Protein AF-A0A933XK22-F1 (afdb_monomer_lite)

Foldseek 3Di:
DDPPPVVPVPPPDDDDPDDPCVVPDPCPPPDDDDDDDDDDDDPVVLVVLCVVCVVVVHDSVVVVVVVVVVVCVVPVD

Structure (mmCIF, N/CA/C/O backbone):
data_AF-A0A933XK22-F1
#
_entry.id   AF-A0A933XK22-F1
#
loop_
_atom_site.group_PDB
_atom_site.id
_atom_site.type_symbol
_atom_site.label_atom_id
_atom_site.label_alt_id
_atom_site.label_comp_id
_atom_site.label_asym_id
_atom_site.label_entity_id
_atom_site.label_seq_id
_atom_site.pdbx_PDB_ins_code
_atom_site.Cartn_x
_atom_site.Cartn_y
_atom_site.Cartn_z
_atom_site.occupancy
_atom_site.B_iso_or_equiv
_atom_site.auth_seq_id
_atom_site.auth_comp_id
_atom_site.auth_asym_id
_atom_site.auth_atom_id
_atom_site.pdbx_PDB_model_num
ATOM 1 N N . MET A 1 1 ? 50.719 15.952 -10.892 1.00 47.25 1 MET A N 1
ATOM 2 C CA . MET A 1 1 ? 50.076 15.004 -11.832 1.00 47.25 1 MET A CA 1
ATOM 3 C C . MET A 1 1 ? 48.629 15.421 -12.069 1.00 47.25 1 MET A C 1
ATOM 5 O O . MET A 1 1 ? 47.887 15.612 -11.112 1.00 47.25 1 MET A O 1
ATOM 9 N N . ARG A 1 2 ? 48.263 15.678 -13.329 1.00 49.97 2 ARG A N 1
ATOM 10 C CA . ARG A 1 2 ? 47.005 16.315 -13.756 1.00 49.97 2 ARG A CA 1
ATOM 11 C C . ARG A 1 2 ? 45.954 15.219 -13.984 1.00 49.97 2 ARG A C 1
ATOM 13 O O . ARG A 1 2 ? 46.205 14.292 -14.734 1.00 49.97 2 ARG A O 1
ATOM 20 N N . LYS A 1 3 ? 44.765 15.336 -13.380 1.00 56.50 3 LYS A N 1
ATOM 21 C CA . LYS A 1 3 ? 43.636 14.370 -13.454 1.00 56.50 3 LYS A CA 1
ATOM 22 C C . LYS A 1 3 ? 43.138 14.001 -14.875 1.00 56.50 3 LYS A C 1
ATOM 24 O O . LYS A 1 3 ? 42.194 13.228 -14.985 1.00 56.50 3 LYS A O 1
ATOM 29 N N . LYS A 1 4 ? 43.717 14.559 -15.946 1.00 54.06 4 LYS A N 1
ATOM 30 C CA . LYS A 1 4 ? 43.243 14.420 -17.333 1.00 54.06 4 LYS A CA 1
ATOM 31 C C . LYS A 1 4 ? 43.693 13.132 -18.027 1.00 54.06 4 LYS A C 1
ATOM 33 O O . LYS A 1 4 ? 43.037 12.727 -18.977 1.00 54.06 4 LYS A O 1
ATOM 38 N N . ASP A 1 5 ? 44.740 12.474 -17.538 1.00 56.91 5 ASP A N 1
ATOM 39 C CA . ASP A 1 5 ? 45.316 11.322 -18.246 1.00 56.91 5 ASP A CA 1
ATOM 40 C C . ASP A 1 5 ? 44.566 10.006 -17.971 1.00 56.91 5 ASP A C 1
ATOM 42 O O . ASP A 1 5 ? 44.619 9.090 -18.781 1.00 56.91 5 ASP A O 1
ATOM 46 N N . ARG A 1 6 ? 43.766 9.935 -16.894 1.00 54.22 6 ARG A N 1
ATOM 47 C CA . ARG A 1 6 ? 43.004 8.725 -16.520 1.00 54.22 6 ARG A CA 1
ATOM 48 C C . ARG A 1 6 ? 41.750 8.457 -17.357 1.00 54.22 6 ARG A C 1
ATOM 50 O O . ARG A 1 6 ? 41.173 7.387 -17.245 1.00 54.22 6 ARG A O 1
ATOM 57 N N . PHE A 1 7 ? 41.292 9.426 -18.149 1.00 55.69 7 PHE A N 1
ATOM 58 C CA . PHE A 1 7 ? 40.083 9.265 -18.966 1.00 55.69 7 PHE A CA 1
ATOM 59 C C . PHE A 1 7 ? 40.349 8.581 -20.315 1.00 55.69 7 PHE A C 1
ATOM 61 O O . PHE A 1 7 ? 39.416 8.055 -20.902 1.00 55.69 7 PHE A O 1
ATOM 68 N N . LYS A 1 8 ? 41.600 8.556 -20.799 1.00 58.09 8 LYS A N 1
ATOM 69 C CA . LYS A 1 8 ? 41.941 8.032 -22.135 1.00 58.09 8 LYS A CA 1
ATOM 70 C C . LYS A 1 8 ? 42.116 6.512 -22.206 1.00 58.09 8 LYS A C 1
ATOM 72 O O . LYS A 1 8 ? 42.154 5.963 -23.299 1.00 58.09 8 LYS A O 1
ATOM 77 N N . GLU A 1 9 ? 42.252 5.827 -21.074 1.00 59.81 9 GLU A N 1
ATOM 78 C CA . GLU A 1 9 ? 42.493 4.375 -21.056 1.00 59.81 9 GLU A CA 1
ATOM 79 C C . GLU A 1 9 ? 41.218 3.547 -21.289 1.00 59.81 9 GLU A C 1
ATOM 81 O O . GLU A 1 9 ? 41.312 2.385 -21.677 1.00 59.81 9 GLU A O 1
ATOM 86 N N . HIS A 1 10 ? 40.030 4.137 -21.117 1.00 61.34 10 HIS A N 1
ATOM 87 C CA . HIS A 1 10 ? 38.751 3.424 -21.218 1.00 61.34 10 HIS A CA 1
ATOM 88 C C . HIS A 1 10 ? 38.072 3.482 -22.600 1.00 61.34 10 HIS A C 1
ATOM 90 O O . HIS A 1 10 ? 37.059 2.817 -22.786 1.00 61.34 10 HIS A O 1
ATOM 96 N N . ASP A 1 11 ? 38.646 4.178 -23.587 1.00 64.31 11 ASP A N 1
ATOM 97 C CA . ASP A 1 11 ? 38.079 4.296 -24.947 1.00 64.31 11 ASP A CA 1
ATOM 98 C C . ASP A 1 11 ? 38.307 3.055 -25.838 1.00 64.31 11 ASP A C 1
ATOM 100 O O . ASP A 1 11 ? 37.902 3.036 -26.995 1.00 64.31 11 ASP A O 1
ATOM 104 N N . LYS A 1 12 ? 38.962 2.002 -25.327 1.00 69.56 12 LYS A N 1
ATOM 105 C CA . LYS A 1 12 ? 39.261 0.765 -26.079 1.00 69.56 12 LYS A CA 1
ATOM 106 C C . LYS A 1 12 ? 38.227 -0.355 -25.923 1.00 69.56 12 LYS A C 1
ATOM 108 O O . LYS A 1 12 ? 38.476 -1.469 -26.375 1.00 69.56 12 LYS A O 1
ATOM 113 N N . TYR A 1 13 ? 37.115 -0.108 -25.239 1.00 75.88 13 TYR A N 1
ATOM 114 C CA . TYR A 1 13 ? 36.111 -1.143 -25.018 1.00 75.88 13 TYR A CA 1
ATOM 115 C C . TYR A 1 13 ? 35.105 -1.189 -26.176 1.00 75.88 13 TYR A C 1
ATOM 117 O O . TYR A 1 13 ? 34.319 -0.261 -26.348 1.00 75.88 13 TYR A O 1
ATOM 125 N N . GLU A 1 14 ? 35.123 -2.277 -2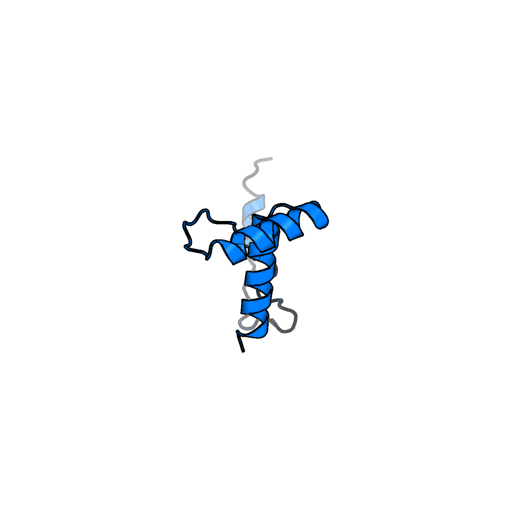6.947 1.00 77.50 14 GLU A N 1
ATOM 126 C CA . GLU A 1 14 ? 34.113 -2.584 -27.965 1.00 77.50 14 GLU A CA 1
ATOM 127 C C . GLU A 1 14 ? 33.048 -3.513 -27.364 1.00 77.50 14 GLU A C 1
ATOM 129 O O . GLU A 1 14 ? 33.369 -4.512 -26.716 1.00 77.50 14 GLU A O 1
ATOM 134 N N . LEU A 1 15 ? 31.772 -3.152 -27.528 1.00 80.38 15 LEU A N 1
ATOM 135 C CA . LEU A 1 15 ? 30.651 -3.935 -27.013 1.00 80.38 15 LEU A CA 1
ATOM 136 C C . LEU A 1 15 ? 30.431 -5.159 -27.924 1.00 80.38 15 LEU A C 1
ATOM 138 O O . LEU A 1 15 ? 30.346 -4.971 -29.135 1.00 80.38 15 LEU A O 1
ATOM 142 N N . PRO A 1 16 ? 30.323 -6.385 -27.385 1.00 82.69 16 PRO A N 1
ATOM 143 C CA . PRO A 1 16 ? 30.028 -7.564 -28.196 1.00 82.69 16 PRO A CA 1
ATOM 144 C C . PRO A 1 16 ? 28.623 -7.490 -28.815 1.00 82.69 16 PRO A C 1
ATOM 146 O O . PRO A 1 16 ? 27.703 -6.946 -28.201 1.00 82.69 16 PRO A O 1
ATOM 149 N N . ASP A 1 17 ? 28.462 -8.082 -30.004 1.00 81.31 17 ASP A N 1
ATOM 150 C CA . ASP A 1 17 ? 27.202 -8.076 -30.769 1.00 81.31 17 ASP A CA 1
ATOM 151 C C . ASP A 1 17 ? 26.058 -8.808 -30.049 1.00 81.31 17 ASP A C 1
ATOM 153 O O . ASP A 1 17 ? 24.890 -8.436 -30.171 1.00 81.31 17 ASP A O 1
ATOM 157 N N . GLU A 1 18 ? 26.391 -9.826 -29.252 1.00 82.12 18 GLU A N 1
ATOM 158 C CA . GLU A 1 18 ? 25.438 -10.598 -28.462 1.00 82.12 18 GLU A CA 1
ATOM 159 C C . GLU A 1 18 ? 25.869 -10.654 -26.996 1.00 82.12 18 GLU A C 1
ATOM 161 O O . GLU A 1 18 ? 27.016 -10.955 -26.657 1.00 82.1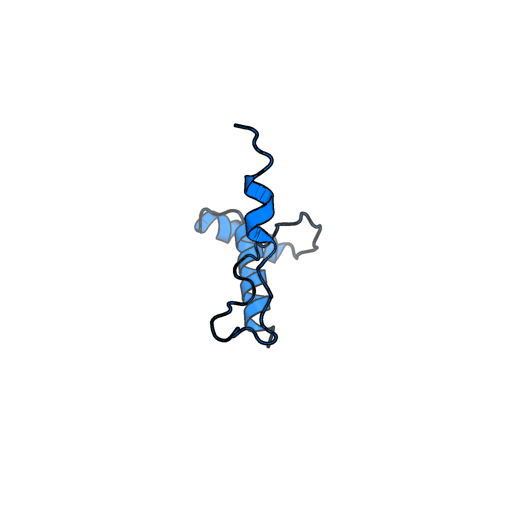2 18 GLU A O 1
ATOM 166 N N . VAL A 1 19 ? 24.920 -10.366 -26.106 1.00 79.50 19 VAL A N 1
ATOM 167 C CA . VAL A 1 19 ? 25.108 -10.410 -24.655 1.00 79.50 19 VAL A CA 1
ATOM 168 C C . VAL A 1 19 ? 24.207 -11.505 -24.100 1.00 79.50 19 VAL A C 1
ATOM 170 O O . VAL A 1 19 ? 22.989 -11.448 -24.268 1.00 79.50 19 VAL A O 1
ATOM 173 N N . ASP A 1 20 ? 24.793 -12.488 -23.416 1.00 82.38 20 ASP A N 1
ATOM 174 C CA . ASP A 1 20 ? 24.027 -13.539 -22.748 1.00 82.38 20 ASP A CA 1
ATOM 175 C C . ASP A 1 20 ? 23.196 -12.944 -21.599 1.00 82.38 20 ASP A C 1
ATOM 177 O O . ASP A 1 20 ? 23.713 -12.527 -20.559 1.00 82.38 20 ASP A O 1
ATOM 181 N N . MET A 1 21 ? 21.879 -12.885 -21.805 1.00 79.81 21 MET A N 1
ATOM 182 C CA . MET A 1 21 ? 20.909 -12.383 -20.834 1.00 79.81 21 MET A CA 1
ATOM 183 C C . MET A 1 21 ? 20.184 -13.506 -20.081 1.00 79.81 21 MET A C 1
ATOM 185 O O . MET A 1 21 ? 19.232 -13.205 -19.358 1.00 79.81 21 MET A O 1
ATOM 189 N N . SER A 1 22 ? 20.614 -14.767 -20.199 1.00 83.44 22 SER A N 1
ATOM 190 C CA . SER A 1 22 ? 19.957 -15.929 -19.573 1.00 83.44 22 SER A CA 1
ATOM 191 C C . SER A 1 22 ? 19.784 -15.794 -18.050 1.00 83.44 22 SER A C 1
ATOM 193 O O . SER A 1 22 ? 18.760 -16.200 -17.503 1.00 83.44 22 SER A O 1
ATOM 195 N N . GLY A 1 23 ? 20.729 -15.144 -17.361 1.00 82.00 23 GLY A N 1
ATOM 196 C CA . GLY A 1 23 ? 20.660 -14.839 -15.923 1.00 82.00 23 GLY A CA 1
ATOM 197 C C . GLY A 1 23 ? 19.950 -13.527 -15.552 1.00 82.00 23 GLY A C 1
ATOM 198 O O . GLY A 1 23 ? 19.966 -13.117 -14.384 1.00 82.00 23 GLY A O 1
ATOM 199 N N . SER A 1 24 ? 19.364 -12.819 -16.519 1.00 80.44 24 SER A N 1
ATOM 200 C CA . SER A 1 24 ? 18.781 -11.496 -16.288 1.00 80.44 24 SER A CA 1
ATOM 201 C C . SER A 1 24 ? 17.443 -11.578 -15.561 1.00 80.44 24 SER A C 1
ATOM 203 O O . SER A 1 24 ? 16.506 -12.243 -15.994 1.00 80.44 24 SER A O 1
ATOM 205 N N . ILE A 1 25 ? 17.317 -10.821 -14.470 1.00 79.69 25 ILE A N 1
ATOM 206 C CA . ILE A 1 25 ? 16.074 -10.732 -13.698 1.00 79.69 25 ILE A CA 1
ATOM 207 C C . ILE A 1 25 ? 15.290 -9.495 -14.138 1.00 79.69 25 ILE A C 1
ATOM 209 O O . ILE A 1 25 ? 15.725 -8.360 -13.912 1.00 79.69 25 ILE A O 1
ATOM 213 N N . ARG A 1 26 ? 14.102 -9.707 -14.718 1.00 76.81 26 ARG A N 1
ATOM 214 C CA . ARG A 1 26 ? 13.161 -8.617 -15.020 1.00 76.81 26 ARG A CA 1
ATOM 215 C C . ARG A 1 26 ? 12.812 -7.852 -13.744 1.00 76.81 26 ARG A C 1
ATOM 217 O O . ARG A 1 26 ? 12.459 -8.436 -12.728 1.00 76.81 26 ARG A O 1
ATOM 224 N N . GLY A 1 27 ? 12.904 -6.525 -13.810 1.00 76.44 27 GLY A N 1
ATOM 225 C CA . GLY A 1 27 ? 12.448 -5.653 -12.728 1.00 76.44 27 GLY A CA 1
ATOM 226 C C . GLY A 1 27 ? 13.313 -5.655 -11.463 1.00 76.44 27 GLY A C 1
ATOM 227 O O . GLY A 1 27 ? 12.861 -5.117 -10.459 1.00 76.44 27 GLY A O 1
ATOM 228 N N . ARG A 1 28 ? 14.557 -6.172 -11.488 1.00 76.69 28 ARG A N 1
ATOM 229 C CA . ARG A 1 28 ? 15.458 -6.189 -10.308 1.00 76.69 28 ARG A CA 1
ATOM 230 C C . ARG A 1 28 ? 15.611 -4.818 -9.630 1.00 76.69 28 ARG A C 1
ATOM 232 O O . ARG A 1 28 ? 15.736 -4.741 -8.413 1.00 76.69 28 ARG A O 1
ATOM 239 N N . PHE A 1 29 ? 15.586 -3.738 -10.410 1.00 81.31 29 PHE A N 1
ATOM 240 C CA . PHE A 1 29 ? 15.707 -2.364 -9.908 1.00 81.31 29 PHE A CA 1
ATOM 241 C C . PHE A 1 29 ? 14.370 -1.616 -9.817 1.00 81.31 29 PHE A C 1
ATOM 243 O O . PHE A 1 29 ? 14.347 -0.445 -9.434 1.00 81.31 29 PHE A O 1
ATOM 250 N N . TYR A 1 30 ? 13.252 -2.259 -10.160 1.00 81.06 30 TYR A N 1
ATOM 251 C CA . TYR A 1 30 ? 11.945 -1.622 -10.092 1.00 81.06 30 TYR A CA 1
ATOM 252 C C . TYR A 1 30 ? 11.510 -1.467 -8.633 1.00 81.06 30 TYR A C 1
ATOM 254 O O . TYR A 1 30 ? 11.380 -2.440 -7.892 1.00 81.06 30 TYR A O 1
ATOM 262 N N . LYS A 1 31 ? 11.255 -0.224 -8.221 1.00 77.25 31 LYS A N 1
ATOM 263 C CA . LYS A 1 31 ? 10.664 0.097 -6.920 1.00 77.25 31 LYS A CA 1
ATOM 264 C C . LYS A 1 31 ? 9.291 0.726 -7.151 1.00 77.25 31 LYS A C 1
ATOM 266 O O . LYS A 1 31 ? 9.232 1.824 -7.709 1.00 77.25 31 LYS A O 1
ATOM 271 N N . PRO A 1 32 ? 8.191 0.084 -6.716 1.00 81.12 32 PRO A N 1
ATOM 272 C CA . PRO A 1 32 ? 6.867 0.678 -6.825 1.00 81.12 32 PRO A CA 1
ATOM 273 C C . PRO A 1 32 ? 6.820 1.997 -6.046 1.00 81.12 32 PRO A C 1
ATOM 275 O O . PRO A 1 32 ? 7.056 2.018 -4.836 1.00 81.12 32 PRO A O 1
ATOM 278 N N . ARG A 1 33 ? 6.502 3.106 -6.720 1.00 86.06 33 ARG A N 1
ATOM 279 C CA . ARG A 1 33 ? 6.257 4.387 -6.045 1.00 86.06 33 ARG A CA 1
ATOM 280 C C . ARG A 1 33 ? 4.792 4.453 -5.633 1.00 86.06 33 ARG A C 1
ATOM 282 O O . ARG A 1 33 ? 3.909 4.223 -6.452 1.00 86.06 33 ARG A O 1
ATOM 289 N N . LYS A 1 34 ? 4.533 4.770 -4.363 1.00 86.00 34 LYS A N 1
ATOM 290 C CA . LYS A 1 34 ? 3.175 5.059 -3.887 1.00 86.00 34 LYS A CA 1
ATOM 291 C C . LYS A 1 34 ? 2.753 6.416 -4.446 1.00 86.00 34 LYS A C 1
ATOM 293 O O . LYS A 1 34 ? 3.470 7.397 -4.260 1.00 86.00 34 LYS A O 1
ATOM 298 N N . ILE A 1 35 ? 1.615 6.457 -5.127 1.00 90.12 35 ILE A N 1
ATOM 299 C CA . ILE A 1 35 ? 1.030 7.680 -5.683 1.00 90.12 35 ILE A CA 1
ATOM 300 C C . ILE A 1 35 ? -0.233 7.981 -4.879 1.00 90.12 35 ILE A C 1
ATOM 302 O O . ILE A 1 35 ? -1.028 7.079 -4.620 1.00 90.12 35 ILE A O 1
ATOM 306 N N . SER A 1 36 ? -0.403 9.236 -4.460 1.00 89.56 36 SER A N 1
ATOM 307 C CA . SER A 1 36 ? -1.657 9.677 -3.848 1.00 89.56 36 SER A CA 1
ATOM 308 C C . SER A 1 36 ? -2.701 9.831 -4.948 1.00 89.56 36 SER A C 1
ATOM 310 O O . SER A 1 36 ? -2.494 10.568 -5.911 1.00 89.56 36 SER A O 1
ATOM 312 N N . THR A 1 37 ? -3.797 9.093 -4.846 1.00 89.25 37 THR A N 1
ATOM 313 C CA . THR A 1 37 ? -4.885 9.107 -5.824 1.00 89.25 37 THR A CA 1
ATOM 314 C C . THR A 1 37 ? -6.208 8.947 -5.096 1.00 89.25 37 THR A C 1
ATOM 316 O O . THR A 1 37 ? -6.295 8.240 -4.091 1.00 89.25 37 THR A O 1
ATOM 319 N N . THR A 1 38 ? -7.238 9.624 -5.597 1.00 92.75 38 THR A N 1
ATOM 320 C CA . THR A 1 38 ? -8.601 9.513 -5.081 1.00 92.75 38 THR A CA 1
ATOM 321 C C . THR A 1 38 ? -9.296 8.329 -5.747 1.00 92.75 38 THR A C 1
ATOM 323 O O . THR A 1 38 ? -9.476 8.319 -6.961 1.00 92.75 38 THR A O 1
ATOM 326 N N . VAL A 1 39 ? -9.708 7.342 -4.950 1.00 91.25 39 VAL A N 1
ATOM 327 C CA . VAL A 1 39 ? -10.495 6.178 -5.390 1.00 91.25 39 VAL A CA 1
ATOM 328 C C . VAL A 1 39 ? -11.794 6.146 -4.594 1.00 91.25 39 VAL A C 1
ATOM 330 O O . VAL A 1 39 ? -11.791 6.443 -3.399 1.00 91.25 39 VAL A O 1
ATOM 333 N N . ARG A 1 40 ? -12.906 5.797 -5.248 1.00 93.88 40 ARG A N 1
ATOM 334 C CA . ARG A 1 40 ? -14.172 5.519 -4.559 1.00 93.88 40 ARG A CA 1
ATOM 335 C C . ARG A 1 40 ? -14.186 4.058 -4.127 1.00 93.88 40 ARG A C 1
ATOM 337 O O . ARG A 1 40 ? -13.925 3.182 -4.942 1.00 93.88 40 ARG A O 1
ATOM 344 N N . ILE A 1 41 ? -14.462 3.828 -2.853 1.00 93.19 41 ILE A N 1
ATOM 345 C CA . ILE A 1 41 ? -14.566 2.502 -2.243 1.00 93.19 41 ILE A CA 1
ATOM 346 C C . ILE A 1 41 ? -15.829 2.517 -1.390 1.00 93.19 41 ILE A C 1
ATOM 348 O O . ILE A 1 41 ? -16.134 3.544 -0.773 1.00 93.19 41 ILE A O 1
ATOM 352 N N . ASP A 1 42 ? -16.536 1.395 -1.352 1.00 96.31 42 ASP A N 1
ATOM 353 C CA . ASP A 1 42 ? -17.737 1.254 -0.540 1.00 96.31 42 ASP A CA 1
ATOM 354 C C . ASP A 1 42 ? -17.431 1.389 0.959 1.00 96.31 42 ASP A C 1
ATOM 356 O O . ASP A 1 42 ? -16.336 1.088 1.454 1.00 96.31 42 ASP A O 1
ATOM 360 N N . ASN A 1 43 ? -18.413 1.914 1.693 1.00 97.12 43 ASN A N 1
ATOM 361 C CA . ASN A 1 43 ? -18.246 2.285 3.096 1.00 97.12 43 ASN A CA 1
ATOM 362 C C . ASN A 1 43 ? -17.997 1.065 3.998 1.00 97.12 43 ASN A C 1
ATOM 364 O O . ASN A 1 43 ? -17.136 1.094 4.878 1.00 97.12 43 ASN A O 1
ATOM 368 N N . ASP A 1 44 ? -18.730 -0.016 3.766 1.00 96.69 44 ASP A N 1
ATOM 369 C CA . ASP A 1 44 ? -18.597 -1.285 4.479 1.00 96.69 44 ASP A CA 1
ATOM 370 C C . ASP A 1 44 ? -17.210 -1.912 4.279 1.00 96.69 44 ASP A C 1
ATOM 372 O O . ASP A 1 44 ? -16.577 -2.324 5.256 1.00 96.69 44 ASP A O 1
ATOM 376 N N . ILE A 1 45 ? -16.681 -1.879 3.053 1.00 95.31 45 ILE A N 1
ATOM 377 C CA . ILE A 1 45 ? -15.328 -2.346 2.729 1.00 95.31 45 ILE A CA 1
ATOM 378 C C . ILE A 1 45 ? -14.281 -1.511 3.475 1.00 95.31 45 ILE A C 1
ATOM 380 O O . ILE A 1 45 ? -13.383 -2.067 4.118 1.00 95.31 45 ILE A O 1
ATOM 384 N N . ILE A 1 46 ? -14.390 -0.176 3.447 1.00 94.88 46 ILE A N 1
ATOM 385 C CA . ILE A 1 46 ? -13.475 0.698 4.200 1.00 94.88 46 ILE A CA 1
ATOM 386 C C . ILE A 1 46 ? -13.548 0.400 5.701 1.00 94.88 46 ILE A C 1
ATOM 388 O O . ILE A 1 46 ? -12.509 0.355 6.369 1.00 94.88 46 ILE A O 1
ATOM 392 N N . MET A 1 47 ? -14.750 0.215 6.246 1.00 96.62 47 MET A N 1
ATOM 393 C CA . MET A 1 47 ? -14.948 -0.067 7.666 1.00 96.62 47 MET A CA 1
ATOM 394 C C . MET A 1 47 ? -14.320 -1.408 8.062 1.00 96.62 47 MET A C 1
ATOM 396 O O . MET A 1 47 ? -13.602 -1.478 9.065 1.00 96.62 47 MET A O 1
ATOM 400 N N . TYR A 1 48 ? -14.517 -2.441 7.244 1.00 96.06 48 TYR A N 1
ATOM 401 C CA . TYR A 1 48 ? -13.899 -3.751 7.426 1.00 96.06 48 TYR A CA 1
ATOM 402 C C . TYR A 1 48 ? -12.366 -3.664 7.409 1.00 96.06 48 TYR A C 1
ATOM 404 O O . TYR A 1 48 ? -11.708 -4.130 8.343 1.00 96.06 48 TYR A O 1
ATOM 412 N N . LEU A 1 49 ? -11.788 -2.993 6.406 1.00 95.62 49 LEU A N 1
ATOM 413 C CA . LEU A 1 49 ? -10.335 -2.836 6.288 1.00 95.62 49 LEU A CA 1
ATOM 414 C C . LEU A 1 49 ? -9.738 -2.059 7.462 1.00 95.62 49 LEU A C 1
ATOM 416 O O . LEU A 1 49 ? -8.654 -2.403 7.928 1.00 95.62 49 LEU A O 1
ATOM 420 N N . LYS A 1 50 ? -10.431 -1.034 7.972 1.00 95.56 50 LYS A N 1
ATOM 421 C CA . LYS A 1 50 ? -9.990 -0.297 9.166 1.00 95.56 50 LYS A CA 1
ATOM 422 C C . LYS A 1 50 ? -9.965 -1.190 10.404 1.00 95.56 50 LYS A C 1
ATOM 424 O O . LYS A 1 50 ? -8.965 -1.175 11.115 1.00 95.56 50 LYS A O 1
ATOM 429 N N . LYS A 1 51 ? -11.014 -1.988 10.629 1.00 96.81 51 LYS A N 1
ATOM 430 C CA . LYS A 1 51 ? -11.068 -2.938 11.750 1.00 96.81 51 LYS A CA 1
ATOM 431 C C . LYS A 1 51 ? -9.919 -3.949 11.672 1.00 96.81 51 LYS A C 1
ATOM 433 O O . LYS A 1 51 ? -9.164 -4.098 12.631 1.00 96.81 51 LYS A O 1
ATOM 438 N N . LEU A 1 52 ? -9.732 -4.566 10.505 1.00 95.81 52 LEU A N 1
ATOM 439 C CA . LEU A 1 52 ? -8.673 -5.551 10.279 1.00 95.81 52 LEU A CA 1
ATOM 440 C C . LEU A 1 52 ? -7.270 -4.939 10.429 1.00 95.81 52 LEU A C 1
ATOM 442 O O . LEU A 1 52 ? -6.358 -5.565 10.967 1.00 95.81 52 LEU A O 1
ATOM 446 N N . ALA A 1 53 ? -7.090 -3.695 9.987 1.00 95.31 53 ALA A N 1
ATOM 447 C CA . ALA A 1 53 ? -5.841 -2.959 10.140 1.00 95.31 53 ALA A CA 1
ATOM 448 C C . ALA A 1 53 ? -5.500 -2.691 11.617 1.00 95.31 53 ALA A C 1
ATOM 450 O O . ALA A 1 53 ? -4.337 -2.824 12.005 1.00 95.31 53 ALA A O 1
ATOM 451 N N . THR A 1 54 ? -6.500 -2.389 12.454 1.00 95.00 54 THR A N 1
ATOM 452 C CA . THR A 1 54 ? -6.328 -2.251 13.910 1.00 95.00 54 THR A CA 1
ATOM 453 C C . THR A 1 54 ? -5.888 -3.565 14.555 1.00 95.00 54 THR A C 1
ATOM 455 O O . THR A 1 54 ? -4.937 -3.564 15.335 1.00 95.00 54 THR A O 1
ATOM 458 N N . GLU A 1 55 ? -6.520 -4.684 14.194 1.00 95.25 55 GLU A N 1
ATOM 459 C CA . GLU A 1 55 ? -6.161 -6.020 14.699 1.00 95.25 55 GLU A CA 1
ATOM 460 C C . GLU A 1 55 ? -4.722 -6.402 14.315 1.00 95.25 55 GLU A C 1
ATOM 462 O O . GLU A 1 55 ? -3.946 -6.863 15.153 1.00 95.25 55 GLU A O 1
ATOM 467 N N . LYS A 1 56 ? -4.334 -6.132 13.063 1.00 93.38 56 LYS A N 1
ATOM 468 C CA . LYS A 1 56 ? -2.991 -6.409 12.528 1.00 93.38 56 LYS A CA 1
ATOM 469 C C . LYS A 1 56 ? -1.933 -5.362 12.908 1.00 93.38 56 LYS A C 1
ATOM 471 O O . LYS A 1 56 ? -0.767 -5.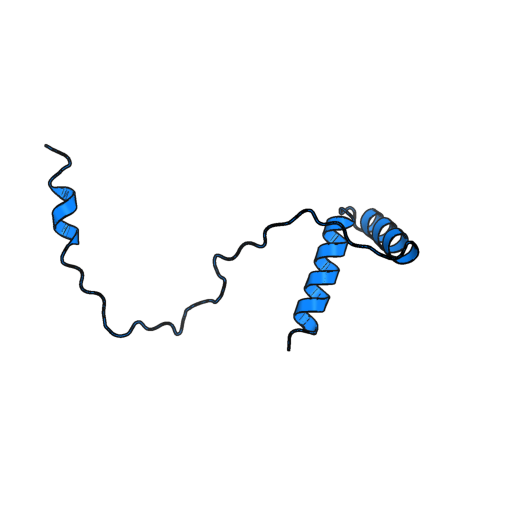542 12.568 1.00 93.38 56 LYS A O 1
ATOM 476 N N . LYS A 1 57 ? -2.312 -4.276 13.595 1.00 94.25 57 LYS A N 1
ATOM 477 C CA . LYS A 1 57 ? -1.442 -3.135 13.958 1.00 94.25 57 LYS A CA 1
ATOM 478 C C . LYS A 1 57 ? -0.693 -2.520 12.763 1.00 94.25 57 LYS A C 1
ATOM 480 O O . LYS A 1 57 ? 0.458 -2.104 12.883 1.00 94.25 57 LYS A O 1
ATOM 485 N N . ILE A 1 58 ? -1.356 -2.434 11.612 1.00 94.62 58 ILE A N 1
ATOM 486 C CA . ILE A 1 58 ? -0.833 -1.809 10.385 1.00 94.62 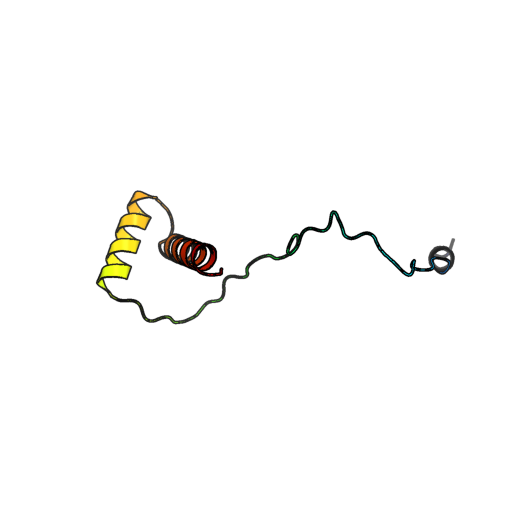58 ILE A CA 1
ATOM 487 C C . ILE A 1 58 ? -1.782 -0.708 9.902 1.00 94.62 58 ILE A C 1
ATOM 489 O O . ILE A 1 58 ? -2.929 -0.626 10.323 1.00 94.62 58 ILE A O 1
ATOM 493 N N . GLY A 1 59 ? -1.325 0.166 9.003 1.00 93.19 59 GLY A N 1
ATOM 494 C CA . GLY A 1 59 ? -2.199 1.176 8.397 1.00 93.19 59 GLY A CA 1
ATOM 495 C C . GLY A 1 59 ? -3.176 0.560 7.388 1.00 93.19 59 GLY A C 1
ATOM 496 O O . GLY A 1 59 ? -2.767 -0.246 6.552 1.00 93.19 59 GLY A O 1
ATOM 497 N N . TYR A 1 60 ? -4.443 0.996 7.389 1.00 93.88 60 TYR A N 1
ATOM 498 C CA . TYR A 1 60 ? -5.461 0.489 6.451 1.00 93.88 60 TYR A CA 1
ATOM 499 C C . TYR A 1 60 ? -5.070 0.694 4.977 1.00 93.88 60 TYR A C 1
ATOM 501 O O . TYR A 1 60 ? -5.372 -0.143 4.137 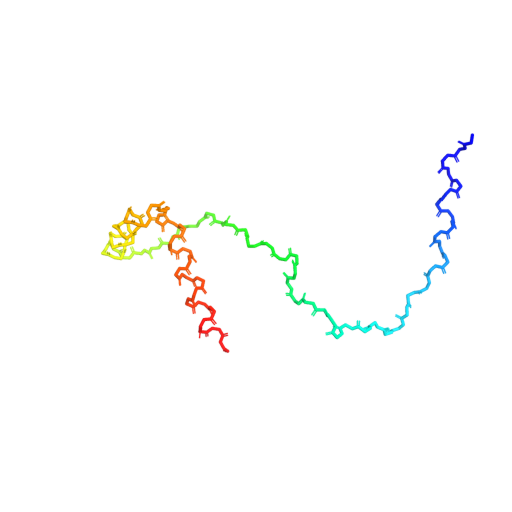1.00 93.88 60 TYR A O 1
ATOM 509 N N . GLN A 1 61 ? -4.340 1.769 4.656 1.00 91.50 61 GLN A N 1
ATOM 510 C CA . GLN A 1 61 ? -3.825 2.019 3.304 1.00 91.50 61 GLN A CA 1
ATOM 511 C C . GLN A 1 61 ? -2.760 0.999 2.883 1.00 91.50 61 GLN A C 1
ATOM 513 O O . GLN A 1 61 ? -2.636 0.692 1.699 1.00 91.50 61 GLN A O 1
ATOM 518 N N . THR A 1 62 ? -1.965 0.490 3.828 1.00 92.56 62 THR A N 1
ATOM 519 C CA . THR A 1 62 ? -0.979 -0.564 3.555 1.00 92.56 62 THR A CA 1
ATOM 520 C C . THR A 1 62 ? -1.698 -1.868 3.240 1.00 92.56 62 THR A C 1
ATOM 522 O O . THR A 1 62 ? -1.422 -2.459 2.203 1.00 92.56 62 THR A O 1
ATOM 525 N N . LEU A 1 63 ? -2.679 -2.232 4.071 1.00 94.12 63 LEU A N 1
ATOM 526 C CA . LEU A 1 63 ? -3.513 -3.417 3.881 1.00 94.12 63 LEU A CA 1
ATOM 527 C C . LEU A 1 63 ? -4.302 -3.365 2.560 1.00 94.12 63 LEU A C 1
ATOM 529 O O . LEU A 1 63 ? -4.335 -4.340 1.820 1.00 94.12 63 LEU A O 1
ATOM 533 N N . LEU A 1 64 ? -4.884 -2.208 2.225 1.00 94.00 64 LEU A N 1
ATOM 534 C CA . LEU A 1 64 ? -5.583 -1.997 0.955 1.00 94.00 64 LEU A CA 1
ATOM 535 C C . LEU A 1 64 ? -4.648 -2.205 -0.246 1.00 94.00 64 LEU A C 1
ATOM 537 O O . LEU A 1 64 ? -5.002 -2.889 -1.199 1.00 94.00 64 LEU A O 1
ATOM 541 N N . ASN A 1 65 ? -3.445 -1.626 -0.205 1.00 92.69 65 ASN A N 1
ATOM 542 C CA . ASN A 1 65 ? -2.471 -1.793 -1.284 1.00 92.69 65 ASN A CA 1
ATOM 543 C C . ASN A 1 65 ? -1.983 -3.240 -1.418 1.00 92.69 65 ASN A C 1
ATOM 545 O O . ASN A 1 65 ? -1.680 -3.669 -2.526 1.00 92.69 65 ASN A O 1
ATOM 549 N N . GLU A 1 66 ? -1.861 -3.969 -0.313 1.00 92.88 66 GLU A N 1
ATOM 550 C CA . GLU A 1 66 ? -1.483 -5.383 -0.309 1.00 92.88 66 GLU A CA 1
ATOM 551 C C . GLU A 1 66 ? -2.562 -6.244 -0.973 1.00 92.88 66 GLU A C 1
ATOM 553 O O . GLU A 1 66 ? -2.255 -6.954 -1.927 1.00 92.88 66 GLU A O 1
ATOM 558 N N . ALA A 1 67 ? -3.827 -6.072 -0.579 1.00 93.06 67 ALA A N 1
ATOM 559 C CA . ALA A 1 67 ? -4.958 -6.776 -1.186 1.00 93.06 67 ALA A CA 1
ATOM 560 C C . ALA A 1 67 ? -5.081 -6.495 -2.696 1.00 93.06 67 ALA A C 1
ATOM 562 O O . ALA A 1 67 ? -5.301 -7.402 -3.497 1.00 93.06 67 ALA A O 1
ATOM 563 N N . LEU A 1 68 ? -4.882 -5.238 -3.110 1.00 92.81 68 LEU A N 1
ATOM 564 C CA . LEU A 1 68 ? -4.878 -4.875 -4.530 1.00 92.81 68 LEU A CA 1
ATOM 565 C C . LEU A 1 68 ? -3.716 -5.523 -5.294 1.00 92.81 68 LEU A C 1
ATOM 567 O O . LEU A 1 68 ? -3.892 -5.931 -6.441 1.00 92.81 68 LEU A O 1
ATOM 571 N N . ARG A 1 69 ? -2.527 -5.622 -4.684 1.00 91.62 69 ARG A N 1
ATOM 572 C CA . ARG A 1 69 ? -1.378 -6.297 -5.307 1.00 91.62 69 ARG A CA 1
ATOM 573 C C . ARG A 1 69 ? -1.645 -7.777 -5.494 1.00 91.62 69 ARG A C 1
ATOM 575 O O . ARG A 1 69 ? -1.407 -8.268 -6.590 1.00 91.62 69 ARG A O 1
ATOM 582 N N . GLU A 1 70 ? -2.146 -8.438 -4.457 1.00 93.12 70 GLU A N 1
ATOM 583 C CA . GLU A 1 70 ? -2.514 -9.852 -4.491 1.00 93.12 70 GLU A CA 1
ATOM 584 C C . GLU A 1 70 ? -3.519 -10.117 -5.619 1.00 93.12 70 GLU A C 1
ATOM 586 O O . GLU A 1 70 ? -3.278 -10.962 -6.484 1.00 93.12 70 GLU A O 1
ATOM 591 N N . TYR A 1 71 ? -4.579 -9.308 -5.698 1.00 93.88 71 TYR A N 1
ATOM 592 C CA . TYR A 1 71 ? -5.564 -9.405 -6.772 1.00 93.88 71 TYR A CA 1
ATOM 593 C C . TYR A 1 71 ? -4.920 -9.295 -8.161 1.00 93.88 71 TYR A C 1
ATOM 595 O O . TYR A 1 71 ? -5.132 -10.168 -9.002 1.00 93.88 71 TYR A O 1
ATOM 603 N N . VAL A 1 72 ? -4.090 -8.270 -8.393 1.00 91.62 72 VAL A N 1
ATOM 604 C CA . VAL A 1 72 ? -3.409 -8.080 -9.684 1.00 91.62 72 VAL A CA 1
ATOM 605 C C . VAL A 1 72 ? -2.485 -9.254 -10.000 1.00 91.62 72 VAL A C 1
ATOM 607 O O . VAL A 1 72 ? -2.501 -9.729 -11.127 1.00 91.62 72 VAL A O 1
ATOM 610 N N . THR A 1 73 ? -1.713 -9.762 -9.038 1.00 89.25 73 THR A N 1
ATOM 611 C CA . THR A 1 73 ? -0.807 -10.898 -9.281 1.00 89.25 73 THR A CA 1
ATOM 612 C C . THR A 1 73 ? -1.538 -12.195 -9.601 1.00 89.25 73 THR A C 1
ATOM 614 O O . THR A 1 73 ? -1.027 -12.990 -10.381 1.00 89.25 73 THR A O 1
ATOM 617 N N . HIS A 1 74 ? -2.723 -12.409 -9.027 1.00 90.88 74 HIS A N 1
ATOM 618 C CA 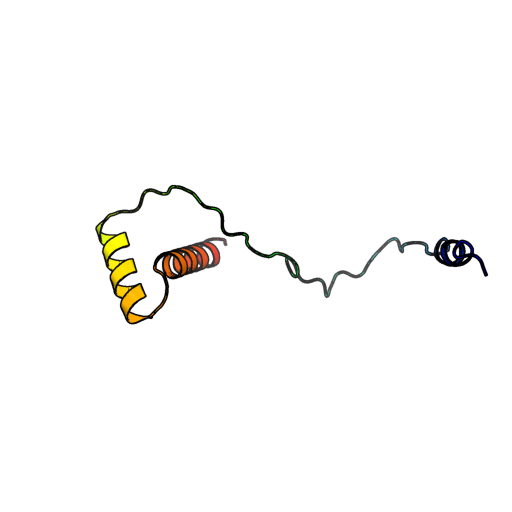. HIS A 1 74 ? -3.514 -13.613 -9.280 1.00 90.88 74 HIS A CA 1
ATOM 619 C C . HIS A 1 74 ? -4.338 -13.547 -10.573 1.00 90.88 74 HIS A C 1
ATOM 621 O O . HIS A 1 74 ? -4.674 -14.596 -11.115 1.00 90.88 74 HIS A O 1
ATOM 627 N N . HIS A 1 75 ? -4.660 -12.347 -11.066 1.00 88.19 75 HIS A N 1
ATOM 628 C CA . HIS A 1 75 ? -5.536 -12.157 -12.232 1.00 88.19 75 HIS A CA 1
ATOM 629 C C . HIS A 1 75 ? -4.813 -11.628 -13.475 1.00 88.19 75 HIS A C 1
ATOM 631 O O . HIS A 1 75 ? -5.384 -11.649 -14.561 1.00 88.19 75 HIS A O 1
ATOM 637 N N . ALA A 1 76 ? -3.572 -11.161 -13.344 1.00 70.75 76 ALA A N 1
ATOM 638 C CA . ALA A 1 76 ? -2.698 -10.890 -14.477 1.00 70.75 76 ALA A CA 1
ATOM 639 C C . ALA A 1 76 ? -2.058 -12.208 -14.948 1.00 70.75 76 ALA A C 1
ATOM 641 O O . ALA A 1 76 ? -0.878 -12.454 -14.698 1.00 70.75 76 ALA A O 1
ATOM 642 N N . ALA A 1 77 ? -2.873 -13.063 -15.570 1.00 52.59 77 ALA A N 1
ATOM 643 C CA . ALA A 1 77 ? -2.430 -14.179 -16.401 1.00 52.59 77 ALA A CA 1
ATOM 644 C C . ALA A 1 77 ? -2.493 -13.765 -17.876 1.00 52.59 77 ALA A C 1
ATOM 646 O O . ALA A 1 77 ? -3.524 -13.171 -18.268 1.00 52.59 77 ALA A O 1
#

Radius of gyration: 24.34 Å; chains: 1; bounding box: 69×32×46 Å

Secondary structure (DSSP, 8-state):
--TTGGGGGGTT-PPPS----TT--TTTT--PPP--------HHHHHHHHHHHHHTTS-HHHHHHHHHHHHHHHH--

pLDDT: mean 83.31, std 13.69, range [47.25, 97.12]

Sequence (77 aa):
MRKKDRFKEHDKYELPDEVDMSGSIRGRFYKPRKISTTVRIDNDIIMYLKKLATEKKIGYQTLLNEALREYVTHHAA